Protein AF-A0A0G4GMT2-F1 (afdb_monomer_lite)

Radius of gyration: 14.91 Å; chains: 1; bounding box: 39×35×36 Å

Organism: Vitrella brassicaformis (strain CCMP3155) (NCBI:txid1169540)

Sequence (151 aa):
MPREVPKVAFGAAVGAEDRIGVLEALAGEREVYRVYVGDEEEPVSLTQGGAFDGWGSNNLPSIRTVHVHMSVPDEVEDTVAGELIRDGLTSLLDCSVQGLQQVLLWLPEGHDDLGDAIRQCLHSRVGDFDITFEPDGPWVTGIEMRAIRRS

Foldseek 3Di:
DDQEAAEDEDAQPQAPVNVLVVQLVVWQSHEYAEYEYHDPVGFHELVPRCLLPDLLDPSGHQYAEYEGEYEYDPPDDLLNSLQSCQVSVLSNVPRPRHNYFKYKYKYADDDPCNLVSNVVSDDLDRDQWGKDWDPADPPGHTTIIMTGGDD

Secondary structure (DSSP, 8-state):
--SEES-EEE-TTS-HHHHHHHHHHT-TT-EEEEEEES-SSSPEETTTS-TTSSTT-TTSPEEEEEEEEEE--TTS-HHHHHHHHHHHHHHHHHS--TT--EEEEEEES--TTHHHHHHHH--SEETTEEEEEE---TT--EEEEEEEE--

Structure (mmCIF, N/CA/C/O backbone):
data_AF-A0A0G4GMT2-F1
#
_entry.id   AF-A0A0G4GMT2-F1
#
loop_
_atom_site.group_PDB
_atom_site.id
_atom_site.type_symbol
_atom_site.label_atom_id
_atom_site.label_alt_id
_atom_site.label_comp_id
_atom_site.label_asym_id
_atom_site.label_entity_id
_atom_site.label_seq_id
_atom_site.pdbx_PDB_ins_code
_atom_site.Cartn_x
_atom_site.Cartn_y
_atom_site.Cartn_z
_atom_site.occupancy
_atom_site.B_iso_or_equiv
_atom_site.auth_seq_id
_atom_site.auth_comp_id
_atom_site.auth_asym_id
_atom_site.auth_atom_id
_atom_site.pdbx_PDB_model_num
ATOM 1 N N . MET A 1 1 ? -23.706 8.674 12.552 1.00 56.69 1 MET A N 1
ATOM 2 C CA . MET A 1 1 ? -22.826 8.110 11.506 1.00 56.69 1 MET A CA 1
ATOM 3 C C . MET A 1 1 ? -22.227 6.816 12.036 1.00 56.69 1 MET A C 1
ATOM 5 O O . MET A 1 1 ? -21.915 6.797 13.224 1.00 56.69 1 MET A O 1
ATOM 9 N N . PRO A 1 2 ? -22.136 5.746 11.229 1.00 62.00 2 PRO A N 1
ATOM 10 C CA . PRO A 1 2 ? -21.516 4.492 11.657 1.00 62.00 2 PRO A CA 1
ATOM 11 C C . PRO A 1 2 ? -20.048 4.725 12.037 1.00 62.00 2 PRO A C 1
ATOM 13 O O . PRO A 1 2 ? -19.369 5.547 11.425 1.00 62.00 2 PRO A O 1
ATOM 16 N N . ARG A 1 3 ? -19.592 4.045 13.093 1.00 83.75 3 ARG A N 1
ATOM 17 C CA . ARG A 1 3 ? -18.225 4.167 13.625 1.00 83.75 3 ARG A CA 1
ATOM 18 C C . ARG A 1 3 ? -17.193 3.474 12.729 1.00 83.75 3 ARG A C 1
ATOM 20 O O . ARG A 1 3 ? -16.047 3.908 12.679 1.00 83.75 3 ARG A O 1
ATOM 27 N N . GLU A 1 4 ? -17.640 2.456 12.006 1.00 88.06 4 GLU A N 1
ATOM 28 C CA . GLU A 1 4 ? -16.836 1.647 11.098 1.00 88.06 4 GLU A CA 1
ATOM 29 C C . GLU A 1 4 ? -17.209 1.959 9.647 1.00 88.06 4 GLU A C 1
ATOM 31 O O . GLU A 1 4 ? -18.387 1.968 9.275 1.00 88.06 4 GLU A O 1
ATOM 36 N N . VAL A 1 5 ? -16.194 2.208 8.829 1.00 92.19 5 VAL A N 1
ATOM 37 C CA . VAL A 1 5 ? -16.295 2.375 7.382 1.00 92.19 5 VAL A CA 1
ATOM 38 C C . VAL A 1 5 ? -15.692 1.124 6.740 1.00 92.19 5 VAL A C 1
ATOM 40 O O . VAL A 1 5 ? -14.482 0.909 6.838 1.00 92.19 5 VAL A O 1
ATOM 43 N N . PRO A 1 6 ? -16.496 0.272 6.079 1.00 92.50 6 PRO A N 1
ATOM 44 C CA . PRO A 1 6 ? -15.992 -0.994 5.545 1.00 92.50 6 PRO A CA 1
ATOM 45 C C . PRO A 1 6 ? -14.924 -0.823 4.460 1.00 92.50 6 PRO A C 1
ATOM 47 O O . PRO A 1 6 ? -14.005 -1.633 4.353 1.00 92.50 6 PRO A O 1
ATOM 50 N N . LYS A 1 7 ? -15.067 0.209 3.623 1.00 94.56 7 LYS A N 1
ATOM 51 C CA . LYS A 1 7 ? -14.207 0.439 2.465 1.00 94.56 7 LYS A CA 1
ATOM 52 C C . LYS A 1 7 ? -14.168 1.920 2.107 1.00 94.56 7 LYS A C 1
ATOM 54 O O . LYS A 1 7 ? -15.217 2.555 2.016 1.00 94.56 7 LYS A O 1
ATOM 59 N N . VAL A 1 8 ? -12.970 2.417 1.829 1.00 95.06 8 VAL A N 1
ATOM 60 C CA . VAL A 1 8 ? -12.714 3.655 1.083 1.00 95.06 8 VAL A CA 1
ATOM 61 C C . VAL A 1 8 ? -11.905 3.268 -0.151 1.00 95.06 8 VAL A C 1
ATOM 63 O O . VAL A 1 8 ? -11.025 2.416 -0.057 1.00 95.06 8 VAL A O 1
ATOM 66 N N . ALA A 1 9 ? -12.228 3.826 -1.312 1.00 96.00 9 ALA A N 1
ATOM 67 C CA . ALA A 1 9 ? -11.516 3.537 -2.551 1.00 96.00 9 ALA A CA 1
ATOM 68 C C . ALA A 1 9 ? -11.181 4.829 -3.282 1.00 96.00 9 ALA A C 1
ATOM 70 O O . ALA A 1 9 ? -12.027 5.717 -3.394 1.00 96.00 9 ALA A O 1
ATOM 71 N N . PHE A 1 10 ? -9.954 4.896 -3.776 1.00 95.56 10 PHE A N 1
ATOM 72 C CA . PHE A 1 10 ? -9.419 6.001 -4.546 1.00 95.56 10 PHE A CA 1
ATOM 73 C C . PHE A 1 10 ? -8.985 5.471 -5.906 1.00 95.56 10 PHE A C 1
ATOM 75 O O . PHE A 1 10 ? -8.158 4.566 -5.960 1.00 95.56 10 PHE A O 1
ATOM 82 N N . GLY A 1 11 ? -9.536 6.024 -6.986 1.00 92.56 11 GLY A N 1
ATOM 83 C CA . GLY A 1 11 ? -9.047 5.733 -8.336 1.00 92.56 11 GLY A CA 1
ATOM 84 C C . GLY A 1 11 ? -7.651 6.319 -8.563 1.00 92.56 11 GLY A C 1
ATOM 85 O O . GLY A 1 11 ? -7.209 7.189 -7.805 1.00 92.56 11 GLY A O 1
ATOM 86 N N . ALA A 1 12 ? -6.969 5.881 -9.623 1.00 90.94 12 ALA A N 1
ATOM 87 C CA . ALA A 1 12 ? -5.587 6.286 -9.897 1.00 90.94 12 ALA A CA 1
ATOM 88 C C . ALA A 1 12 ? -5.390 7.793 -10.113 1.00 90.94 12 ALA A C 1
ATOM 90 O O . ALA A 1 12 ? -4.315 8.316 -9.827 1.00 90.94 12 ALA A O 1
ATOM 91 N N . ALA A 1 13 ? -6.426 8.505 -10.563 1.00 91.00 13 ALA A N 1
ATOM 92 C CA . ALA A 1 13 ? -6.367 9.950 -10.772 1.00 91.00 13 ALA A CA 1
ATOM 93 C C . ALA A 1 13 ? -6.369 10.775 -9.469 1.00 91.00 13 ALA A C 1
ATOM 95 O O . ALA A 1 13 ? -6.095 11.974 -9.511 1.00 91.00 13 ALA A O 1
ATOM 96 N N . VAL A 1 14 ? -6.703 10.177 -8.318 1.00 91.44 14 VAL A N 1
ATOM 97 C CA . VAL A 1 14 ? -6.753 10.898 -7.037 1.00 91.44 14 VAL A CA 1
ATOM 98 C C . VAL A 1 14 ? -5.343 10.989 -6.462 1.00 91.44 14 VAL A C 1
ATOM 100 O O . VAL A 1 14 ? -4.774 9.964 -6.090 1.00 91.44 14 VAL A O 1
ATOM 103 N N . GLY A 1 15 ? -4.788 12.198 -6.357 1.00 91.38 15 GLY A N 1
ATOM 104 C CA . GLY A 1 15 ? -3.445 12.431 -5.816 1.00 91.38 15 GLY A CA 1
ATOM 105 C C . GLY A 1 15 ? -3.330 12.134 -4.317 1.00 91.38 15 GLY A C 1
ATOM 106 O O . GLY A 1 15 ? -4.329 12.072 -3.604 1.00 91.38 15 GLY A O 1
ATOM 107 N N . ALA A 1 16 ? -2.101 11.965 -3.817 1.00 91.50 16 ALA A N 1
ATOM 108 C CA . ALA A 1 16 ? -1.853 11.629 -2.411 1.00 91.50 16 ALA A CA 1
ATOM 109 C C . ALA A 1 16 ? -2.495 12.624 -1.432 1.00 91.50 16 ALA A C 1
ATOM 111 O O . ALA A 1 16 ? -3.200 12.203 -0.518 1.00 91.50 16 ALA A O 1
ATOM 112 N N . GLU A 1 17 ? -2.327 13.928 -1.662 1.00 92.31 17 GLU A N 1
ATOM 113 C CA . GLU A 1 17 ? -2.897 14.976 -0.804 1.00 92.31 17 GLU A CA 1
ATOM 114 C C . GLU A 1 17 ? -4.429 14.899 -0.728 1.00 92.31 17 GLU A C 1
ATOM 116 O O . GLU A 1 17 ? -4.996 14.965 0.364 1.00 92.31 17 GLU A O 1
ATOM 121 N N . ASP A 1 18 ? -5.101 14.668 -1.859 1.00 93.94 18 ASP A N 1
ATOM 122 C CA . ASP A 1 18 ? -6.560 14.530 -1.909 1.00 93.94 18 ASP A CA 1
ATOM 123 C C . ASP A 1 18 ? -7.037 13.277 -1.162 1.00 93.94 18 ASP A C 1
ATOM 125 O O . ASP A 1 18 ? -8.025 13.326 -0.424 1.00 93.94 18 ASP A O 1
ATOM 129 N N . ARG A 1 19 ? -6.319 12.150 -1.302 1.00 93.69 19 ARG A N 1
ATOM 130 C CA . ARG A 1 19 ? -6.624 10.913 -0.559 1.00 93.69 19 ARG A CA 1
ATOM 131 C C . ARG A 1 19 ? -6.544 11.148 0.946 1.00 93.69 19 ARG A C 1
ATOM 133 O O . ARG A 1 19 ? -7.454 10.753 1.677 1.00 93.69 19 ARG A O 1
ATOM 140 N N . ILE A 1 20 ? -5.486 11.822 1.400 1.00 92.12 20 ILE A N 1
ATOM 141 C CA . ILE A 1 20 ? -5.301 12.175 2.810 1.00 92.12 20 ILE A CA 1
ATOM 142 C C . ILE A 1 20 ? -6.411 13.115 3.280 1.00 92.12 20 ILE A C 1
ATOM 144 O O . ILE A 1 20 ? -7.050 12.816 4.285 1.00 92.12 20 ILE A O 1
ATOM 148 N N . GLY A 1 21 ? -6.731 14.171 2.527 1.00 92.69 21 GLY A N 1
ATOM 149 C CA . GLY A 1 21 ? -7.803 15.103 2.885 1.00 92.69 21 GLY A CA 1
ATOM 150 C C . GLY A 1 21 ? -9.170 14.426 3.041 1.00 92.69 21 GLY A C 1
ATOM 151 O O . GLY A 1 21 ? -9.912 14.723 3.980 1.00 92.69 21 GLY A O 1
ATOM 152 N N . VAL A 1 22 ? -9.497 13.459 2.175 1.00 92.88 22 VAL A N 1
ATOM 153 C CA . VAL A 1 22 ? -10.727 12.657 2.302 1.00 92.88 22 VAL A CA 1
ATOM 154 C C . VAL A 1 22 ? -10.711 11.800 3.567 1.00 92.88 22 VAL A C 1
ATOM 156 O O . VAL A 1 22 ? -11.720 11.735 4.271 1.00 92.88 22 VAL A O 1
ATOM 159 N N . LEU A 1 23 ? -9.591 11.141 3.873 1.00 92.69 23 LEU A N 1
ATOM 160 C CA . LEU A 1 23 ? -9.477 10.311 5.073 1.00 92.69 23 LEU A CA 1
ATOM 161 C C . LEU A 1 23 ? -9.551 11.155 6.351 1.00 92.69 23 LEU A C 1
ATOM 163 O O . LEU A 1 23 ? -10.277 10.788 7.271 1.00 92.69 23 LEU A O 1
ATOM 167 N N . GLU A 1 24 ? -8.891 12.311 6.395 1.00 91.69 24 GLU A N 1
ATOM 168 C CA . GLU A 1 24 ? -8.984 13.253 7.517 1.00 91.69 24 GLU A CA 1
ATOM 169 C C . GLU A 1 24 ? -10.423 13.755 7.719 1.00 91.69 24 GLU A C 1
ATOM 171 O O . GLU A 1 24 ? -10.897 13.860 8.853 1.00 91.69 24 GLU A O 1
ATOM 176 N N . ALA A 1 25 ? -11.170 13.983 6.632 1.00 90.75 25 ALA A N 1
ATOM 177 C CA . ALA A 1 25 ? -12.573 14.392 6.692 1.00 90.75 25 ALA A CA 1
ATOM 178 C C . ALA A 1 25 ? -13.512 13.313 7.270 1.00 90.75 25 ALA A C 1
ATOM 180 O O . ALA A 1 25 ? -14.588 13.647 7.774 1.00 90.75 25 ALA A O 1
ATOM 181 N N . LEU A 1 26 ? -13.119 12.031 7.257 1.00 86.69 26 LEU A N 1
ATOM 182 C CA . LEU A 1 26 ? -13.855 10.972 7.961 1.00 86.69 26 LEU A CA 1
ATOM 183 C C . LEU A 1 26 ? -13.738 11.095 9.493 1.00 86.69 26 LEU A C 1
ATOM 185 O O . LEU A 1 26 ? -14.556 10.500 10.197 1.00 86.69 26 LEU A O 1
ATOM 189 N N . ALA A 1 27 ? -12.812 11.928 9.983 1.00 73.12 27 ALA A N 1
ATOM 190 C CA . ALA A 1 27 ? -12.421 12.142 11.375 1.00 73.12 27 ALA A CA 1
ATOM 191 C C . ALA A 1 27 ? -11.721 10.934 12.028 1.00 73.12 27 ALA A C 1
ATOM 193 O O . ALA A 1 27 ? -12.160 9.790 11.904 1.00 73.12 27 ALA A O 1
ATOM 194 N N . GLY A 1 28 ? -10.668 11.209 12.809 1.00 67.81 28 GLY A N 1
ATOM 195 C CA . GLY A 1 28 ? -9.796 10.200 13.437 1.00 67.81 28 GLY A CA 1
ATOM 196 C C . GLY A 1 28 ? -10.482 9.202 14.385 1.00 67.81 28 GLY A C 1
ATOM 197 O O . GLY A 1 28 ? -9.928 8.153 14.697 1.00 67.81 28 GLY A O 1
ATOM 198 N N . GLU A 1 29 ? -11.714 9.475 14.826 1.00 71.00 29 GLU A N 1
ATOM 199 C CA . GLU A 1 29 ? -12.499 8.547 15.657 1.00 71.00 29 GLU A CA 1
ATOM 200 C C . GLU A 1 29 ? -13.142 7.395 14.865 1.00 71.00 29 GLU A C 1
ATOM 202 O O . GLU A 1 29 ? -13.758 6.498 15.458 1.00 71.00 29 GLU A O 1
ATOM 207 N N . ARG A 1 30 ? -13.076 7.437 13.530 1.00 83.12 30 ARG A N 1
ATOM 208 C CA . ARG A 1 30 ? -13.563 6.359 12.670 1.00 83.12 30 ARG A CA 1
ATOM 209 C C . ARG A 1 30 ? -12.521 5.268 12.514 1.00 83.12 30 ARG A C 1
ATOM 211 O O . ARG A 1 30 ? -11.317 5.489 12.597 1.00 83.12 30 ARG A O 1
ATOM 218 N N . GLU A 1 31 ? -13.031 4.081 12.235 1.00 90.62 31 GLU A N 1
ATOM 219 C CA . GLU A 1 31 ? -12.224 2.935 11.861 1.00 90.62 31 GLU A CA 1
ATOM 220 C C . GLU A 1 31 ? -12.543 2.551 10.419 1.00 90.62 31 GLU A C 1
ATOM 222 O O . GLU A 1 31 ? -13.691 2.253 10.086 1.00 90.62 31 GLU A O 1
ATOM 227 N N . VAL A 1 32 ? -11.537 2.588 9.554 1.00 94.38 32 VAL A N 1
ATOM 228 C CA . VAL A 1 32 ? -11.629 2.164 8.163 1.00 94.38 32 VAL A CA 1
ATOM 229 C C . VAL A 1 32 ? -11.056 0.760 8.054 1.00 94.38 32 VAL A C 1
ATOM 231 O O . VAL A 1 32 ? -9.883 0.514 8.335 1.00 94.38 32 VAL A O 1
ATOM 234 N N . TYR A 1 33 ? -11.888 -0.185 7.630 1.00 94.31 33 TYR A N 1
ATOM 235 C CA . TYR A 1 33 ? -11.446 -1.569 7.524 1.00 94.31 33 TYR A CA 1
ATOM 236 C C . TYR A 1 33 ? -10.492 -1.761 6.337 1.00 94.31 33 TYR A C 1
ATOM 238 O O . TYR A 1 33 ? -9.454 -2.402 6.481 1.00 94.31 33 TYR A O 1
ATOM 246 N N . ARG A 1 34 ? -10.810 -1.174 5.176 1.00 95.31 34 ARG A N 1
ATOM 247 C CA . ARG A 1 34 ? -9.975 -1.250 3.970 1.00 95.31 34 ARG A CA 1
ATOM 248 C C . ARG A 1 34 ? -9.897 0.085 3.248 1.00 95.31 34 ARG A C 1
ATOM 250 O O . ARG A 1 34 ? -10.930 0.701 2.980 1.00 95.31 34 ARG A O 1
ATOM 257 N N . VAL A 1 35 ? -8.690 0.469 2.859 1.00 96.12 35 VAL A N 1
ATOM 258 C CA . VAL A 1 35 ? -8.444 1.548 1.902 1.00 96.12 35 VAL A CA 1
ATOM 259 C C . VAL A 1 35 ? -7.874 0.941 0.627 1.00 96.12 35 VAL A C 1
ATOM 261 O O . VAL A 1 35 ? -6.912 0.187 0.698 1.00 96.12 35 VAL A O 1
ATOM 264 N N . TYR A 1 36 ? -8.480 1.250 -0.515 1.00 96.19 36 TYR A N 1
ATOM 265 C CA . TYR A 1 36 ? -8.003 0.854 -1.840 1.00 96.19 36 TYR A CA 1
ATOM 266 C C . TYR A 1 36 ? -7.434 2.074 -2.561 1.00 96.19 36 TYR A C 1
ATOM 268 O O . TYR A 1 36 ? -8.061 3.136 -2.550 1.00 96.19 36 TYR A O 1
ATOM 276 N N . VAL A 1 37 ? -6.272 1.910 -3.182 1.00 95.88 37 VAL A N 1
ATOM 277 C CA . VAL A 1 37 ? -5.598 2.919 -4.001 1.00 95.88 37 VAL A CA 1
ATOM 278 C C . VAL A 1 37 ? -5.322 2.308 -5.368 1.00 95.88 37 VAL A C 1
ATOM 280 O O . VAL A 1 37 ? -4.547 1.360 -5.472 1.00 95.88 37 VAL A O 1
ATOM 283 N N . GLY A 1 38 ? -5.987 2.841 -6.389 1.00 93.25 38 GLY A N 1
ATOM 284 C CA . GLY A 1 38 ? -6.097 2.215 -7.702 1.00 93.25 38 GLY A CA 1
ATOM 285 C C . GLY A 1 38 ? -6.992 0.976 -7.691 1.00 93.25 38 GLY A C 1
ATOM 286 O O . GLY A 1 38 ? -7.511 0.546 -6.651 1.00 93.25 38 GLY A O 1
ATOM 287 N N . ASP A 1 39 ? -7.142 0.396 -8.871 1.00 90.81 39 ASP A N 1
ATOM 288 C CA . ASP A 1 39 ? -7.727 -0.921 -9.090 1.00 90.81 39 ASP A CA 1
ATOM 289 C C . ASP A 1 39 ? -7.029 -1.628 -10.266 1.00 90.81 39 ASP A C 1
ATOM 291 O O . ASP A 1 39 ? -5.991 -1.176 -10.745 1.00 90.81 39 ASP A O 1
ATOM 295 N N . GLU A 1 40 ? -7.543 -2.788 -10.666 1.00 85.88 40 GLU A N 1
ATOM 296 C CA . GLU A 1 40 ? -6.972 -3.606 -11.739 1.00 85.88 40 GLU A CA 1
ATOM 297 C C . GLU A 1 40 ? -7.024 -2.918 -13.114 1.00 85.88 40 GLU A C 1
ATOM 299 O O . GLU A 1 40 ? -6.104 -3.092 -13.910 1.00 85.88 40 GLU A O 1
ATOM 304 N N . GLU A 1 41 ? -8.066 -2.125 -13.389 1.00 88.06 41 GLU A N 1
ATOM 305 C CA . GLU A 1 41 ? -8.244 -1.428 -14.670 1.00 88.06 41 GLU A CA 1
ATOM 306 C C . GLU A 1 41 ? -7.479 -0.097 -14.690 1.00 88.06 41 GLU A C 1
ATOM 308 O O . GLU A 1 41 ? -6.912 0.288 -15.714 1.00 88.06 41 GLU A O 1
ATOM 313 N N . GLU A 1 42 ? -7.426 0.589 -13.546 1.00 89.81 42 GLU A N 1
ATOM 314 C CA . GLU A 1 42 ? -6.725 1.857 -13.354 1.00 89.81 42 GLU A CA 1
ATOM 315 C C . GLU A 1 42 ? -5.738 1.756 -12.175 1.00 89.81 42 GLU A C 1
ATOM 317 O O . GLU A 1 42 ? -5.989 2.297 -11.086 1.00 89.81 42 GLU A O 1
ATOM 322 N N . PRO A 1 43 ? -4.595 1.064 -12.354 1.00 91.25 43 PRO A N 1
ATOM 323 C CA . PRO A 1 43 ? -3.563 0.990 -11.334 1.00 91.25 43 PRO A CA 1
ATOM 324 C C . PRO A 1 43 ? -2.832 2.326 -11.202 1.00 91.25 43 PRO A C 1
ATOM 326 O O . PRO A 1 43 ? -2.667 3.098 -12.150 1.00 91.25 43 PRO A O 1
ATOM 329 N N . VAL A 1 44 ? -2.345 2.596 -9.999 1.00 93.69 44 VAL A N 1
ATOM 330 C CA . VAL A 1 44 ? -1.585 3.807 -9.703 1.00 93.69 44 VAL A CA 1
ATOM 331 C C . VAL A 1 44 ? -0.156 3.659 -10.222 1.00 93.69 44 VAL A C 1
ATOM 333 O O . VAL A 1 44 ? 0.544 2.727 -9.846 1.00 93.69 44 VAL A O 1
ATOM 336 N N . SER A 1 45 ? 0.317 4.591 -11.048 1.00 92.31 45 SER A N 1
ATOM 337 C CA . SER A 1 45 ? 1.708 4.555 -11.524 1.00 92.31 45 SER A CA 1
ATOM 338 C C . SER A 1 45 ? 2.699 4.740 -10.368 1.00 92.31 45 SER A C 1
ATOM 340 O O . SER A 1 45 ? 2.581 5.698 -9.593 1.00 92.31 45 SER A O 1
ATOM 342 N N . LEU A 1 46 ? 3.701 3.857 -10.291 1.00 91.81 46 LEU A N 1
ATOM 343 C CA . LEU A 1 46 ? 4.770 3.864 -9.284 1.00 91.81 46 LEU A CA 1
ATOM 344 C C . LEU A 1 46 ? 5.466 5.230 -9.168 1.00 91.81 46 LEU A C 1
ATOM 346 O O . LEU A 1 46 ? 5.827 5.645 -8.070 1.00 91.81 46 LEU A O 1
ATOM 350 N N . THR A 1 47 ? 5.637 5.947 -10.281 1.00 89.81 47 THR A N 1
ATOM 351 C CA . THR A 1 47 ? 6.398 7.207 -10.322 1.00 89.81 47 THR A CA 1
ATOM 352 C C . THR A 1 47 ? 5.539 8.463 -10.201 1.00 89.81 47 THR A C 1
ATOM 354 O O . THR A 1 47 ? 6.070 9.535 -9.921 1.00 89.81 47 THR A O 1
ATOM 357 N N . GLN A 1 48 ? 4.224 8.366 -10.416 1.00 81.56 48 GLN A N 1
ATOM 358 C CA . GLN A 1 48 ? 3.341 9.539 -10.499 1.00 81.56 48 GLN A CA 1
ATOM 359 C C . GLN A 1 48 ? 2.292 9.595 -9.389 1.00 81.56 48 GLN A C 1
ATOM 361 O O . GLN A 1 48 ? 1.784 10.668 -9.074 1.00 81.56 48 GLN A O 1
ATOM 366 N N . GLY A 1 49 ? 1.933 8.453 -8.806 1.00 71.75 49 GLY A N 1
ATOM 367 C CA . GLY A 1 49 ? 0.709 8.353 -8.026 1.00 71.75 49 GLY A CA 1
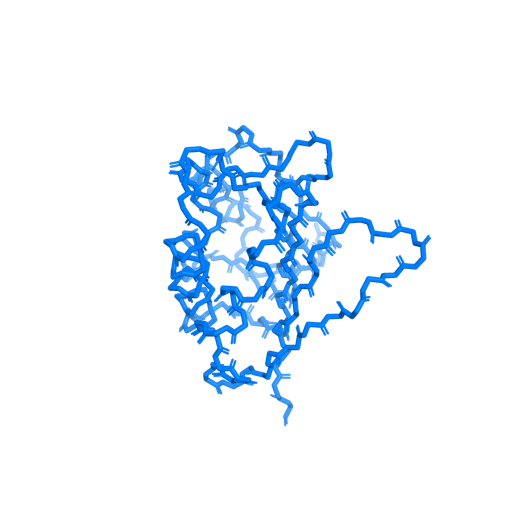ATOM 368 C C . GLY A 1 49 ? 0.859 8.439 -6.511 1.00 71.75 49 GLY A C 1
ATOM 369 O O . GLY A 1 49 ? -0.154 8.348 -5.811 1.00 71.75 49 GLY A O 1
ATOM 370 N N . GLY A 1 50 ? 2.084 8.608 -5.996 1.00 86.31 50 GLY A N 1
ATOM 371 C CA . GLY A 1 50 ? 2.369 8.826 -4.569 1.00 86.31 50 GLY A CA 1
ATOM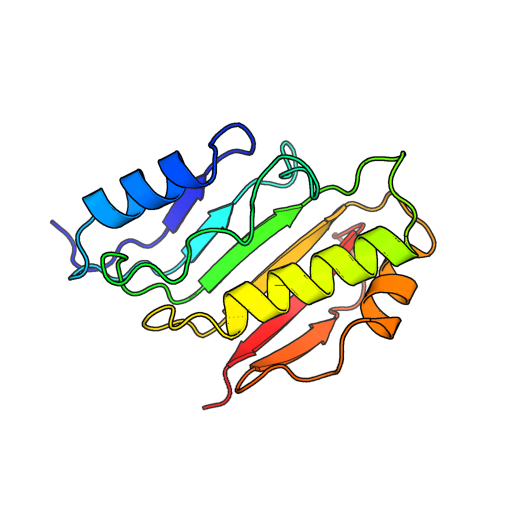 372 C C . GLY A 1 50 ? 1.704 7.803 -3.648 1.00 86.31 50 GLY A C 1
ATOM 373 O O . GLY A 1 50 ? 1.192 8.151 -2.585 1.00 86.31 50 GLY A O 1
ATOM 374 N N . ALA A 1 51 ? 1.569 6.551 -4.100 1.00 88.88 51 ALA A N 1
ATOM 375 C CA . ALA A 1 51 ? 0.727 5.543 -3.449 1.00 88.88 51 ALA A CA 1
ATOM 376 C C . ALA A 1 51 ? 1.135 5.268 -1.990 1.00 88.88 51 ALA A C 1
ATOM 378 O O . ALA A 1 51 ? 0.303 4.871 -1.173 1.00 88.88 51 ALA A O 1
ATOM 379 N N . PHE A 1 52 ? 2.399 5.524 -1.657 1.00 91.75 52 PHE A N 1
ATOM 380 C CA . PHE A 1 52 ? 2.982 5.332 -0.332 1.00 91.75 52 PHE A CA 1
ATOM 381 C C . PHE A 1 52 ? 3.033 6.612 0.520 1.00 91.75 52 PHE A C 1
ATOM 383 O O . PHE A 1 52 ? 3.468 6.560 1.668 1.00 91.75 52 PHE A O 1
ATOM 390 N N . ASP A 1 53 ? 2.559 7.748 0.007 1.00 90.69 53 ASP A N 1
ATOM 391 C CA . ASP A 1 53 ? 2.753 9.046 0.652 1.00 90.69 53 ASP A CA 1
ATOM 392 C C . ASP A 1 53 ? 1.622 9.399 1.630 1.00 90.69 53 ASP A C 1
ATOM 394 O O . ASP A 1 53 ? 0.442 9.140 1.389 1.00 90.69 53 ASP A O 1
ATOM 398 N N . GLY A 1 54 ? 1.983 10.061 2.733 1.00 87.62 54 GLY A N 1
ATOM 399 C CA . GLY A 1 54 ? 1.036 10.742 3.628 1.00 87.62 54 GLY A CA 1
ATOM 400 C C . GLY A 1 54 ? 0.327 9.871 4.673 1.00 87.62 54 GLY A C 1
ATOM 401 O O . GLY A 1 54 ? -0.343 10.412 5.554 1.00 87.62 54 GLY A O 1
ATOM 402 N N . TRP A 1 55 ? 0.508 8.546 4.652 1.00 91.19 55 TRP A N 1
ATOM 403 C CA . TRP A 1 55 ? -0.157 7.619 5.585 1.00 91.19 55 TRP A CA 1
ATOM 404 C C . TRP A 1 55 ? 0.192 7.839 7.064 1.00 91.19 55 TRP A C 1
ATOM 406 O O . TRP A 1 55 ? -0.569 7.449 7.942 1.00 91.19 55 TRP A O 1
ATOM 416 N N . GLY A 1 56 ? 1.321 8.481 7.365 1.00 83.75 56 GLY A N 1
ATOM 417 C CA . GLY A 1 56 ? 1.733 8.803 8.734 1.00 83.75 56 GLY A CA 1
ATOM 418 C C . GLY A 1 56 ? 1.019 10.000 9.379 1.00 83.75 56 GLY A C 1
ATOM 419 O O . GLY A 1 56 ? 1.437 10.415 10.458 1.00 83.75 56 GLY A O 1
ATOM 420 N N . SER A 1 57 ? -0.002 10.601 8.749 1.00 83.94 57 SER A N 1
ATOM 421 C CA . SER A 1 57 ? -0.731 11.728 9.357 1.00 83.94 57 SER A CA 1
ATOM 422 C C . SER A 1 57 ? -1.495 11.292 10.618 1.00 83.94 57 SER A C 1
ATOM 424 O O . SER A 1 57 ? -2.271 10.339 10.611 1.00 83.94 57 SER A O 1
ATOM 426 N N . ASN A 1 58 ? -1.320 12.046 11.709 1.00 81.50 58 ASN A N 1
ATOM 427 C CA . ASN A 1 58 ? -1.968 11.784 13.002 1.00 81.50 58 ASN A CA 1
ATOM 428 C C . ASN A 1 58 ? -3.488 12.027 12.995 1.00 81.50 58 ASN A C 1
ATOM 430 O O . ASN A 1 58 ? -4.164 11.686 13.962 1.00 81.50 58 ASN A O 1
ATOM 434 N N . ASN A 1 59 ? -4.021 12.659 11.946 1.00 87.06 59 ASN A N 1
ATOM 435 C CA . ASN A 1 59 ? -5.447 12.971 11.835 1.00 87.06 59 ASN A CA 1
ATOM 436 C C . ASN A 1 59 ? -6.230 11.897 11.075 1.00 87.06 59 ASN A C 1
ATOM 438 O O . ASN A 1 59 ? -7.452 12.010 10.937 1.00 87.06 59 ASN A O 1
ATOM 442 N N . LEU A 1 60 ? -5.541 10.875 10.562 1.00 90.19 60 LEU A N 1
ATOM 443 C CA . LEU A 1 60 ? -6.190 9.790 9.849 1.00 90.19 60 LEU A CA 1
ATOM 444 C C . LEU A 1 60 ? -7.035 8.936 10.802 1.00 90.19 60 LEU A C 1
ATOM 446 O O . LEU A 1 60 ? -6.697 8.777 11.978 1.00 90.19 60 LEU A O 1
ATOM 450 N N . PRO A 1 61 ? -8.136 8.352 10.304 1.00 91.44 61 PRO A N 1
ATOM 451 C CA . PRO A 1 61 ? -8.835 7.297 11.016 1.00 91.44 61 PRO A CA 1
ATOM 452 C C . PRO A 1 61 ? -7.908 6.099 11.235 1.00 91.44 61 PRO A C 1
ATOM 454 O O . PRO A 1 61 ? -6.913 5.914 10.534 1.00 91.44 61 PRO A O 1
ATOM 457 N N . SER A 1 62 ? -8.282 5.229 12.168 1.00 92.50 62 SER A N 1
ATOM 458 C CA . SER A 1 62 ? -7.622 3.931 12.286 1.00 92.50 62 SER A CA 1
ATOM 459 C C . SER A 1 62 ? -7.867 3.131 11.003 1.00 92.50 62 SER A C 1
ATOM 461 O O . SER A 1 62 ? -9.020 2.946 10.623 1.00 92.50 62 SER A O 1
ATOM 463 N N . ILE A 1 63 ? -6.821 2.631 10.350 1.00 94.31 63 ILE A N 1
ATOM 464 C CA . ILE A 1 63 ? -6.911 1.876 9.092 1.00 94.31 63 ILE A CA 1
ATOM 465 C C . ILE A 1 63 ? -6.377 0.472 9.334 1.00 94.31 63 ILE A C 1
ATOM 467 O O . ILE A 1 63 ? -5.221 0.329 9.707 1.00 94.31 63 ILE A O 1
ATOM 471 N N . ARG A 1 64 ? -7.183 -0.573 9.106 1.00 94.50 64 ARG A N 1
ATOM 472 C CA . ARG A 1 64 ? -6.707 -1.960 9.282 1.00 94.50 64 ARG A CA 1
ATOM 473 C C . ARG A 1 64 ? -5.896 -2.473 8.101 1.00 94.50 64 ARG A C 1
ATOM 475 O O . ARG A 1 64 ? -4.864 -3.116 8.305 1.00 94.50 64 ARG A O 1
ATOM 482 N N . THR A 1 65 ? -6.362 -2.201 6.886 1.00 95.69 65 THR A N 1
ATOM 483 C CA . THR A 1 65 ? -5.748 -2.714 5.661 1.00 95.69 65 THR A CA 1
ATOM 484 C C . THR A 1 65 ? -5.634 -1.629 4.602 1.00 95.69 65 THR A C 1
ATOM 486 O O . THR A 1 65 ? -6.618 -0.948 4.302 1.00 95.69 65 THR A O 1
ATOM 489 N N . VAL A 1 66 ? -4.457 -1.524 3.988 1.00 96.12 66 VAL A N 1
ATOM 490 C CA . VAL A 1 66 ? -4.232 -0.735 2.771 1.00 96.12 66 VAL A CA 1
ATOM 491 C C . VAL A 1 66 ? -3.992 -1.697 1.614 1.00 96.12 66 VAL A C 1
ATOM 493 O O . VAL A 1 66 ? -3.179 -2.609 1.728 1.00 96.12 66 VAL A O 1
ATOM 496 N N . HIS A 1 67 ? -4.715 -1.513 0.517 1.00 95.56 67 HIS A N 1
ATOM 497 C CA . HIS A 1 67 ? -4.538 -2.259 -0.719 1.00 95.56 67 HIS A CA 1
ATOM 498 C C . HIS A 1 67 ? -4.178 -1.292 -1.839 1.00 95.56 67 HIS A C 1
ATOM 500 O O . HIS A 1 67 ? -4.898 -0.322 -2.074 1.00 95.56 67 HIS A O 1
ATOM 506 N N . VAL A 1 68 ? -3.068 -1.556 -2.513 1.00 95.25 68 VAL A N 1
ATOM 507 C CA . VAL A 1 68 ? -2.557 -0.727 -3.598 1.00 95.25 68 VAL A CA 1
ATOM 508 C C . VAL A 1 68 ? -2.479 -1.574 -4.860 1.00 95.25 68 VAL A C 1
ATOM 510 O O . VAL A 1 68 ? -1.789 -2.590 -4.873 1.00 95.25 68 VAL A O 1
ATOM 513 N N . HIS A 1 69 ? -3.164 -1.138 -5.911 1.00 93.62 69 HIS A N 1
ATOM 514 C CA . HIS A 1 69 ? -2.922 -1.610 -7.269 1.00 93.62 69 HIS A CA 1
ATOM 515 C C . HIS A 1 69 ? -1.974 -0.629 -7.941 1.00 93.62 69 HIS A C 1
ATOM 517 O O . HIS A 1 69 ? -2.246 0.575 -7.981 1.00 93.62 69 HIS A O 1
ATOM 523 N N . MET A 1 70 ? -0.850 -1.132 -8.433 1.00 92.75 70 MET A N 1
ATOM 524 C CA . MET A 1 70 ? 0.244 -0.306 -8.919 1.00 92.75 70 MET A CA 1
ATOM 525 C C . MET A 1 70 ? 0.773 -0.807 -10.249 1.00 92.75 70 MET A C 1
ATOM 527 O O . MET A 1 70 ? 0.967 -2.001 -10.411 1.00 92.75 70 MET A O 1
ATOM 531 N N . SER A 1 71 ? 1.069 0.105 -11.171 1.00 92.69 71 SER A N 1
ATOM 532 C CA . SER A 1 71 ? 1.772 -0.201 -12.416 1.00 92.69 71 SER A CA 1
ATOM 533 C C . SER A 1 71 ? 3.187 0.368 -12.397 1.00 92.69 71 SER A C 1
ATOM 535 O O . SER A 1 71 ? 3.449 1.426 -11.815 1.00 92.69 71 SER A O 1
ATOM 537 N N . VAL A 1 72 ? 4.107 -0.339 -13.048 1.00 92.00 72 VAL A N 1
ATOM 538 C CA . VAL A 1 72 ? 5.475 0.125 -13.289 1.00 92.00 72 VAL A CA 1
ATOM 539 C C . VAL A 1 72 ? 5.549 0.603 -14.739 1.00 92.00 72 VAL A C 1
ATOM 541 O O . VAL A 1 72 ? 5.300 -0.208 -15.630 1.00 92.00 72 VAL A O 1
ATOM 544 N N . PRO A 1 73 ? 5.835 1.893 -14.997 1.00 91.25 73 PRO A N 1
ATOM 545 C CA . PRO A 1 73 ? 5.996 2.387 -16.363 1.00 91.25 73 PRO A CA 1
ATOM 546 C C . PRO A 1 73 ? 7.109 1.640 -17.105 1.00 91.25 73 PRO A C 1
ATOM 548 O O . PRO A 1 73 ? 8.141 1.347 -16.505 1.00 91.25 73 PRO A O 1
ATOM 551 N N . ASP A 1 74 ? 6.925 1.393 -18.403 1.00 89.31 74 ASP A N 1
ATOM 552 C CA . ASP A 1 74 ? 7.865 0.632 -19.245 1.00 89.31 74 ASP A CA 1
ATOM 553 C C . ASP A 1 74 ? 9.272 1.251 -19.292 1.00 89.31 74 ASP A C 1
ATOM 555 O O . ASP A 1 74 ? 10.256 0.574 -19.583 1.00 89.31 74 ASP A O 1
ATOM 559 N N . GLU A 1 75 ? 9.389 2.554 -19.024 1.00 90.44 75 GLU A N 1
ATOM 560 C CA . GLU A 1 75 ? 10.668 3.262 -19.026 1.00 90.44 75 GLU A CA 1
ATOM 561 C C . GLU A 1 75 ? 11.468 3.090 -17.725 1.00 90.44 75 GLU A C 1
ATOM 563 O O . GLU A 1 75 ? 12.608 3.556 -17.644 1.00 90.44 75 GLU A O 1
ATOM 568 N N . VAL A 1 76 ? 10.879 2.480 -16.693 1.00 91.88 76 VAL A N 1
ATOM 569 C CA . VAL A 1 76 ? 11.529 2.248 -15.401 1.00 91.88 76 VAL A CA 1
ATOM 570 C C . VAL A 1 76 ? 12.157 0.861 -15.402 1.00 91.88 76 VAL A C 1
ATOM 572 O O . VAL A 1 76 ? 11.469 -0.137 -15.559 1.00 91.88 76 VAL A O 1
ATOM 575 N N . GLU A 1 77 ? 13.469 0.802 -15.184 1.00 92.19 77 GLU A N 1
ATOM 576 C CA . GLU A 1 77 ? 14.185 -0.469 -15.047 1.00 92.19 77 GLU A CA 1
ATOM 577 C C . GLU A 1 77 ? 13.690 -1.260 -13.823 1.00 92.19 77 GLU A C 1
ATOM 579 O O . GLU A 1 77 ? 13.494 -0.689 -12.748 1.00 92.19 77 GLU A O 1
ATOM 584 N N . ASP A 1 78 ? 13.573 -2.584 -13.951 1.00 90.94 78 ASP A N 1
ATOM 585 C CA . ASP A 1 78 ? 13.059 -3.481 -12.903 1.00 90.94 78 ASP A CA 1
ATOM 586 C C . ASP A 1 78 ? 13.775 -3.349 -11.558 1.00 90.94 78 ASP A C 1
ATOM 588 O O . ASP A 1 78 ? 13.148 -3.379 -10.497 1.00 90.94 78 ASP A O 1
ATOM 592 N N . THR A 1 79 ? 15.094 -3.161 -11.581 1.00 91.75 79 THR A N 1
ATOM 593 C CA . THR A 1 79 ? 15.905 -2.948 -10.376 1.00 91.75 79 THR A CA 1
ATOM 594 C C . THR A 1 79 ? 15.535 -1.644 -9.676 1.00 91.75 79 THR A C 1
ATOM 596 O O . THR A 1 79 ? 15.349 -1.629 -8.460 1.00 91.75 79 THR A O 1
ATOM 599 N N . VAL A 1 80 ? 15.362 -0.564 -10.440 1.00 93.12 80 VAL A N 1
ATOM 600 C CA . VAL A 1 80 ? 14.933 0.743 -9.929 1.00 93.12 80 VAL A CA 1
ATOM 601 C C . VAL A 1 80 ? 13.503 0.656 -9.400 1.00 93.12 80 VAL A C 1
ATOM 603 O O . VAL A 1 80 ? 13.219 1.162 -8.315 1.00 93.12 80 VAL A O 1
ATOM 606 N N . ALA A 1 81 ? 12.607 -0.025 -10.115 1.00 92.88 81 ALA A N 1
ATOM 607 C CA . ALA A 1 81 ? 11.244 -0.260 -9.657 1.00 92.88 81 ALA A CA 1
ATOM 608 C C . ALA A 1 81 ? 11.218 -1.040 -8.332 1.00 92.88 81 ALA A C 1
ATOM 610 O O . ALA A 1 81 ? 10.520 -0.643 -7.397 1.00 92.88 81 ALA A O 1
ATOM 611 N N . GLY A 1 82 ? 12.028 -2.096 -8.215 1.00 92.38 82 GLY A N 1
ATOM 612 C CA . GLY A 1 82 ? 12.190 -2.876 -6.989 1.00 92.38 82 GLY A CA 1
ATOM 613 C C . GLY A 1 82 ? 12.670 -2.038 -5.801 1.00 92.38 82 GLY A C 1
ATOM 614 O O . GLY A 1 82 ? 12.124 -2.158 -4.701 1.00 92.38 82 GLY A O 1
ATOM 615 N N . GLU A 1 83 ? 13.640 -1.144 -6.013 1.00 93.44 83 GLU A N 1
ATOM 616 C CA . GLU A 1 83 ? 14.120 -0.216 -4.982 1.00 93.44 83 GLU A CA 1
ATOM 617 C C . GLU A 1 83 ? 13.050 0.798 -4.563 1.00 93.44 83 GLU A C 1
ATOM 619 O O . GLU A 1 83 ? 12.830 0.989 -3.367 1.00 93.44 83 GLU A O 1
ATOM 624 N N . LEU A 1 84 ? 12.335 1.394 -5.521 1.00 94.19 84 LEU A N 1
ATOM 625 C CA . LEU A 1 84 ? 11.253 2.344 -5.241 1.00 94.19 84 LEU A CA 1
ATOM 626 C C . LEU A 1 84 ? 10.105 1.690 -4.460 1.00 94.19 84 LEU A C 1
ATOM 628 O O . LEU A 1 84 ? 9.592 2.276 -3.506 1.00 94.19 84 LEU A O 1
ATOM 632 N N . ILE A 1 85 ? 9.722 0.463 -4.826 1.00 92.94 85 ILE A N 1
ATOM 633 C CA . ILE A 1 85 ? 8.700 -0.312 -4.111 1.00 92.94 85 ILE A CA 1
ATOM 634 C C . ILE A 1 85 ? 9.176 -0.643 -2.697 1.00 92.94 85 ILE A C 1
ATOM 636 O O . ILE A 1 85 ? 8.412 -0.482 -1.745 1.00 92.94 85 ILE A O 1
ATOM 640 N N . ARG A 1 86 ? 10.435 -1.072 -2.537 1.00 92.75 86 ARG A N 1
ATOM 641 C CA . ARG A 1 86 ? 11.025 -1.340 -1.220 1.00 92.75 86 ARG A CA 1
ATOM 642 C C . ARG A 1 86 ? 10.978 -0.099 -0.339 1.00 92.75 86 ARG A C 1
ATOM 644 O O . ARG A 1 86 ? 10.522 -0.190 0.801 1.00 92.75 86 ARG A O 1
ATOM 651 N N . ASP A 1 87 ? 11.453 1.033 -0.843 1.00 92.81 87 ASP A N 1
ATOM 652 C CA . ASP A 1 87 ? 11.576 2.267 -0.070 1.00 92.81 87 ASP A CA 1
ATOM 653 C C . ASP A 1 87 ? 10.192 2.828 0.288 1.00 92.81 87 ASP A C 1
ATOM 655 O O . ASP A 1 87 ? 9.946 3.180 1.444 1.00 92.81 87 ASP A O 1
ATOM 659 N N . GLY A 1 88 ? 9.256 2.818 -0.666 1.00 92.69 88 GLY A N 1
ATOM 660 C CA . GLY A 1 88 ? 7.872 3.238 -0.452 1.00 92.69 88 GLY A CA 1
ATOM 661 C C . GLY A 1 88 ? 7.120 2.346 0.537 1.00 92.69 88 GLY A C 1
ATOM 662 O O . GLY A 1 88 ? 6.510 2.845 1.485 1.00 92.69 88 GLY A O 1
ATOM 663 N N . LEU A 1 89 ? 7.211 1.021 0.384 1.00 92.31 89 LEU A N 1
ATOM 664 C CA . LEU A 1 89 ? 6.604 0.081 1.326 1.00 92.31 89 LEU A CA 1
ATOM 665 C C . LEU A 1 89 ? 7.209 0.236 2.723 1.00 92.31 89 LEU A C 1
ATOM 667 O O . LEU A 1 89 ? 6.470 0.279 3.702 1.00 92.31 89 LEU A O 1
ATOM 671 N N . THR A 1 90 ? 8.536 0.344 2.818 1.00 91.69 90 THR A N 1
ATOM 672 C CA . THR A 1 90 ? 9.221 0.532 4.102 1.00 91.69 90 THR A CA 1
ATOM 673 C C . THR A 1 90 ? 8.744 1.810 4.777 1.00 91.69 90 THR A C 1
ATOM 675 O O . THR A 1 90 ? 8.371 1.775 5.944 1.00 91.69 90 THR A O 1
ATOM 678 N N . SER A 1 91 ? 8.649 2.911 4.026 1.00 91.56 91 SER A N 1
ATOM 679 C CA . SER A 1 91 ? 8.117 4.173 4.535 1.00 91.56 91 SER A CA 1
ATOM 680 C C . SER A 1 91 ? 6.689 4.028 5.064 1.00 91.56 91 SER A C 1
ATOM 682 O O . SER A 1 91 ? 6.410 4.476 6.175 1.00 91.56 91 SER A O 1
ATOM 684 N N . LEU A 1 92 ? 5.797 3.362 4.326 1.00 92.38 92 LEU A N 1
ATOM 685 C CA . LEU A 1 92 ? 4.414 3.144 4.755 1.00 92.38 92 LEU A CA 1
ATOM 686 C C . LEU A 1 92 ? 4.336 2.274 6.021 1.00 92.38 92 LEU A C 1
ATOM 688 O O . LEU A 1 92 ? 3.572 2.593 6.930 1.00 92.38 92 LEU A O 1
ATOM 692 N N . LEU A 1 93 ? 5.119 1.197 6.097 1.00 92.00 93 LEU A N 1
ATOM 693 C CA . LEU A 1 93 ? 5.114 0.272 7.236 1.00 92.00 93 LEU A CA 1
ATOM 694 C C . LEU A 1 93 ? 5.758 0.864 8.496 1.00 92.00 93 LEU A C 1
ATOM 696 O O . LEU A 1 93 ? 5.309 0.562 9.602 1.00 92.00 93 LEU A O 1
ATOM 700 N N . ASP A 1 94 ? 6.775 1.712 8.333 1.00 89.38 94 ASP A N 1
ATOM 701 C CA . ASP A 1 94 ? 7.410 2.446 9.431 1.00 89.38 94 ASP A CA 1
ATOM 702 C C . ASP A 1 94 ? 6.576 3.660 9.876 1.00 89.38 94 ASP A C 1
ATOM 704 O O . ASP A 1 94 ? 6.735 4.163 10.995 1.00 89.38 94 ASP A O 1
ATOM 708 N N . CYS A 1 95 ? 5.650 4.135 9.036 1.00 83.94 95 CYS A N 1
ATOM 709 C CA . CYS A 1 95 ? 4.685 5.142 9.450 1.00 83.94 95 CYS A CA 1
ATOM 710 C C . CYS A 1 95 ? 3.782 4.585 10.555 1.00 83.94 95 CYS A C 1
ATOM 712 O O . CYS A 1 95 ? 3.310 3.450 10.521 1.00 83.94 95 CYS A O 1
ATOM 714 N N . SER A 1 96 ? 3.469 5.428 11.538 1.00 81.31 96 SER A N 1
ATOM 715 C CA . SER A 1 96 ? 2.588 5.075 12.656 1.00 81.31 96 SER A CA 1
ATOM 716 C C . SER A 1 96 ? 1.109 5.090 12.250 1.00 81.31 96 SER A C 1
ATOM 718 O O . SER A 1 96 ? 0.293 5.751 12.890 1.00 81.31 96 SER A O 1
ATOM 720 N N . VAL A 1 97 ? 0.750 4.364 11.185 1.00 89.44 97 VAL A N 1
ATOM 721 C CA . VAL A 1 97 ? -0.638 4.216 10.738 1.00 89.44 97 VAL A CA 1
ATOM 722 C C . VAL A 1 97 ? -1.420 3.493 11.831 1.00 89.44 97 VAL A C 1
ATOM 724 O O . VAL A 1 97 ? -1.198 2.313 12.128 1.00 89.44 97 VAL A O 1
ATOM 727 N N . GLN A 1 98 ? -2.335 4.215 12.470 1.00 89.75 98 GLN A N 1
ATOM 728 C CA . GLN A 1 98 ? -3.077 3.686 13.602 1.00 89.75 98 GLN A CA 1
ATOM 729 C C . GLN A 1 98 ? -3.924 2.479 13.175 1.00 89.75 98 GLN A C 1
ATOM 731 O O . GLN A 1 98 ? -4.715 2.552 12.240 1.00 89.75 98 GLN A O 1
ATOM 736 N N . GLY A 1 99 ? -3.763 1.359 13.883 1.00 91.38 99 GLY A N 1
ATOM 737 C CA . GLY A 1 99 ? -4.529 0.133 13.645 1.00 91.38 99 GLY A CA 1
ATOM 738 C C . GLY A 1 99 ? -4.113 -0.683 12.420 1.00 91.38 99 GLY A C 1
ATOM 739 O O . GLY A 1 99 ? -4.760 -1.698 12.165 1.00 91.38 99 GLY A O 1
ATOM 740 N N . LEU A 1 100 ? -3.041 -0.300 11.712 1.00 94.62 100 LEU A N 1
ATOM 741 C CA . LEU A 1 100 ? -2.569 -1.036 10.540 1.00 94.62 100 LEU A CA 1
ATOM 742 C C . LEU A 1 100 ? -2.153 -2.453 10.924 1.00 94.62 100 LEU A C 1
ATOM 744 O O . LEU A 1 100 ? -1.337 -2.663 11.827 1.00 94.62 100 LEU A O 1
ATOM 748 N N . GLN A 1 101 ? -2.748 -3.415 10.227 1.00 95.19 101 GLN A N 1
ATOM 749 C CA . GLN A 1 101 ? -2.498 -4.846 10.368 1.00 95.19 101 GLN A CA 1
ATOM 750 C C . GLN A 1 101 ? -1.964 -5.454 9.077 1.00 95.19 101 GLN A C 1
ATOM 752 O O . GLN A 1 101 ? -1.261 -6.459 9.133 1.00 95.19 101 GLN A O 1
ATOM 757 N N . GLN A 1 102 ? -2.299 -4.876 7.922 1.00 95.19 102 GLN A N 1
ATOM 758 C CA . GLN A 1 102 ? -1.961 -5.473 6.640 1.00 95.19 102 GLN A CA 1
ATOM 759 C C . GLN A 1 102 ? -1.774 -4.431 5.538 1.00 95.19 102 GLN A C 1
ATOM 761 O O . GLN A 1 102 ? -2.560 -3.490 5.421 1.00 95.19 102 GLN A O 1
ATOM 766 N N . VAL A 1 103 ? -0.784 -4.661 4.681 1.00 95.56 103 VAL A N 1
ATOM 767 C CA . VAL A 1 103 ? -0.630 -3.976 3.396 1.00 95.56 103 VAL A CA 1
ATOM 768 C C . VAL A 1 103 ? -0.608 -5.020 2.295 1.00 95.56 103 VAL A C 1
ATOM 770 O O . VAL A 1 103 ? 0.095 -6.024 2.401 1.00 95.56 103 VAL A O 1
ATOM 773 N N . LEU A 1 104 ? -1.406 -4.785 1.265 1.00 94.12 104 LEU A N 1
ATOM 774 C CA . LEU A 1 104 ? -1.467 -5.580 0.050 1.00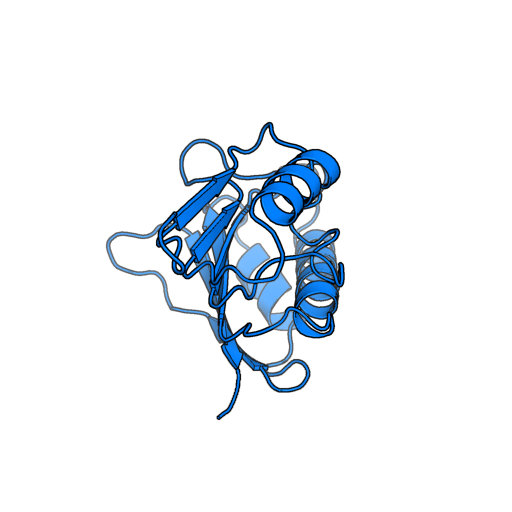 94.12 104 LEU A CA 1
ATOM 775 C C . LEU A 1 104 ? -0.986 -4.703 -1.102 1.00 94.12 104 LEU A C 1
ATOM 777 O O . LEU A 1 104 ? -1.481 -3.587 -1.268 1.00 94.12 104 LEU A O 1
ATOM 781 N N . LEU A 1 105 ? -0.036 -5.202 -1.881 1.00 93.62 105 LEU A N 1
ATOM 782 C CA . LEU A 1 105 ? 0.410 -4.577 -3.117 1.00 93.62 105 LEU A CA 1
ATOM 783 C C . LEU A 1 105 ? 0.204 -5.572 -4.249 1.00 93.62 105 LEU A C 1
ATOM 785 O O . LEU A 1 105 ? 0.659 -6.712 -4.163 1.00 93.62 105 LEU A O 1
ATOM 789 N N . TRP A 1 106 ? -0.457 -5.113 -5.299 1.00 91.69 106 TRP A N 1
ATOM 790 C CA . TRP A 1 106 ? -0.650 -5.867 -6.519 1.00 91.69 106 TRP A CA 1
ATOM 791 C C . TRP A 1 106 ? -0.026 -5.117 -7.690 1.00 91.69 106 TRP A C 1
ATOM 793 O O . TRP A 1 106 ? -0.279 -3.920 -7.859 1.00 91.69 106 TRP A O 1
ATOM 803 N N . LEU A 1 107 ? 0.773 -5.828 -8.485 1.00 89.06 107 LEU A N 1
ATOM 804 C CA . LEU A 1 107 ? 1.350 -5.322 -9.724 1.00 89.06 107 LEU A CA 1
ATOM 805 C C . LEU A 1 107 ? 0.910 -6.205 -10.897 1.00 89.06 107 LEU A C 1
ATOM 807 O O . LEU A 1 107 ? 1.098 -7.422 -10.811 1.00 89.06 107 LEU A O 1
ATOM 811 N N . PRO A 1 108 ? 0.355 -5.631 -11.981 1.00 82.94 108 PRO A N 1
ATOM 812 C CA . PRO A 1 108 ? 0.027 -6.388 -13.176 1.00 82.94 108 PRO A CA 1
ATOM 813 C C . PRO A 1 108 ? 1.296 -6.958 -13.811 1.00 82.94 108 PRO A C 1
ATOM 815 O O . PRO A 1 108 ? 2.388 -6.398 -13.690 1.00 82.94 108 PRO A O 1
ATOM 818 N N . GLU A 1 109 ? 1.129 -8.074 -14.510 1.00 73.88 109 GLU A N 1
ATOM 819 C CA . GLU A 1 109 ? 2.172 -8.655 -15.350 1.00 73.88 109 GLU A CA 1
ATOM 820 C C . GLU A 1 109 ? 2.574 -7.668 -16.464 1.00 73.88 109 GLU A C 1
ATOM 822 O O . GLU A 1 109 ? 1.730 -6.971 -17.031 1.00 73.88 109 GLU A O 1
ATOM 827 N N . GLY A 1 110 ? 3.869 -7.582 -16.760 1.00 67.56 110 GLY A N 1
ATOM 828 C CA . GLY A 1 110 ? 4.396 -6.614 -17.731 1.00 67.56 110 GLY A CA 1
ATOM 829 C C . GLY A 1 110 ? 5.918 -6.510 -17.747 1.00 67.56 110 GLY A C 1
ATOM 830 O O . GLY A 1 110 ? 6.485 -6.078 -18.743 1.00 67.56 110 GLY A O 1
ATOM 831 N N . HIS A 1 111 ? 6.568 -6.973 -16.679 1.00 67.69 111 HIS A N 1
ATOM 832 C CA . HIS A 1 111 ? 8.018 -6.983 -16.536 1.00 67.69 111 HIS A CA 1
ATOM 833 C C . HIS A 1 111 ? 8.484 -8.363 -16.074 1.00 67.69 111 HIS A C 1
ATOM 835 O O . HIS A 1 111 ? 8.138 -8.797 -14.971 1.00 67.69 111 HIS A O 1
ATOM 841 N N . ASP A 1 112 ? 9.236 -9.052 -16.933 1.00 70.56 112 ASP A N 1
ATOM 842 C CA . ASP A 1 112 ? 9.613 -10.458 -16.742 1.00 70.56 112 ASP A CA 1
ATOM 843 C C . ASP A 1 112 ? 10.482 -10.668 -15.484 1.00 70.56 112 ASP A C 1
ATOM 845 O O . ASP A 1 112 ? 10.334 -11.682 -14.799 1.00 70.56 112 ASP A O 1
ATOM 849 N N . ASP A 1 113 ? 11.331 -9.692 -15.130 1.00 84.94 113 ASP A N 1
ATOM 850 C CA . ASP A 1 113 ? 12.284 -9.796 -14.016 1.00 84.94 113 ASP A CA 1
ATOM 851 C C . ASP A 1 113 ? 11.889 -8.949 -12.785 1.00 84.94 113 ASP A C 1
ATOM 853 O O . ASP A 1 113 ? 12.521 -9.049 -11.727 1.00 84.94 113 ASP A O 1
ATOM 857 N N . LEU A 1 114 ? 10.812 -8.157 -12.856 1.00 85.44 114 LEU A N 1
ATOM 858 C CA . LEU A 1 114 ? 10.374 -7.267 -11.770 1.00 85.44 114 LEU A CA 1
ATOM 859 C C . LEU A 1 114 ? 10.083 -8.017 -10.468 1.00 85.44 114 LEU A C 1
ATOM 861 O O . LEU A 1 114 ? 10.444 -7.555 -9.385 1.00 85.44 114 LEU A O 1
ATOM 865 N N . GLY A 1 115 ? 9.455 -9.191 -10.552 1.00 83.69 115 GLY A N 1
ATOM 866 C CA . GLY A 1 115 ? 9.175 -10.011 -9.372 1.00 83.69 115 GLY A CA 1
ATOM 867 C C . GLY A 1 115 ? 10.452 -10.424 -8.647 1.00 83.69 115 GLY A C 1
ATOM 868 O O . GLY A 1 115 ? 10.511 -10.393 -7.415 1.00 83.69 115 GLY A O 1
ATOM 869 N N . ASP A 1 116 ? 11.497 -10.754 -9.401 1.00 86.12 116 ASP A N 1
ATOM 870 C CA . ASP A 1 116 ? 12.792 -11.127 -8.847 1.00 86.12 116 ASP A CA 1
ATOM 871 C C . ASP A 1 116 ? 13.568 -9.910 -8.346 1.00 86.12 116 ASP A C 1
ATOM 873 O O . ASP A 1 116 ? 14.176 -9.990 -7.277 1.00 86.12 116 ASP A O 1
ATOM 877 N N . ALA A 1 117 ? 13.483 -8.768 -9.029 1.00 88.94 117 ALA A N 1
ATOM 878 C CA . ALA A 1 117 ? 14.048 -7.509 -8.554 1.00 88.94 117 ALA A CA 1
ATOM 879 C C . ALA A 1 117 ? 13.432 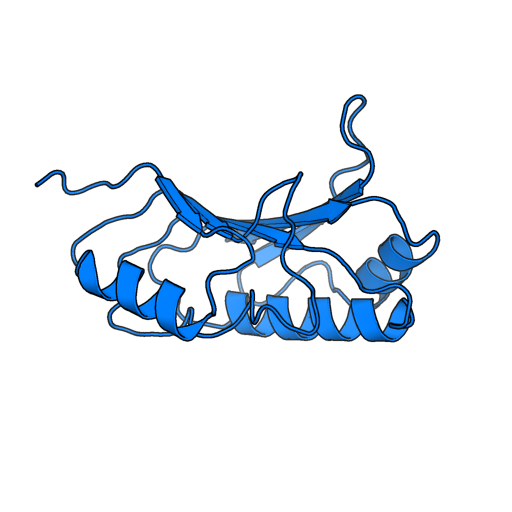-7.081 -7.210 1.00 88.94 117 ALA A C 1
ATOM 881 O O . ALA A 1 117 ? 14.158 -6.822 -6.248 1.00 88.94 117 ALA A O 1
ATOM 882 N N . ILE A 1 118 ? 12.100 -7.107 -7.085 1.00 87.56 118 ILE A N 1
ATOM 883 C CA . ILE A 1 118 ? 11.402 -6.797 -5.828 1.00 87.56 118 ILE A CA 1
ATOM 884 C C . ILE A 1 118 ? 11.837 -7.766 -4.718 1.00 87.56 118 ILE A C 1
ATOM 886 O O . ILE A 1 118 ? 12.140 -7.325 -3.609 1.00 87.56 118 ILE A O 1
ATOM 890 N N . ARG A 1 119 ? 11.919 -9.076 -4.998 1.00 86.62 119 ARG A N 1
ATOM 891 C CA . ARG A 1 119 ? 12.377 -10.086 -4.021 1.00 86.62 119 ARG A CA 1
ATOM 892 C C . ARG A 1 119 ? 13.834 -9.901 -3.600 1.00 86.62 119 ARG A C 1
ATOM 894 O O . ARG A 1 119 ? 14.171 -10.217 -2.463 1.00 86.62 119 ARG A O 1
ATOM 901 N N . GLN A 1 120 ? 14.697 -9.419 -4.492 1.00 88.88 120 GLN A N 1
ATOM 902 C CA . GLN A 1 120 ? 16.091 -9.102 -4.168 1.00 88.88 120 GLN A CA 1
ATOM 903 C C . GLN A 1 120 ? 16.198 -7.852 -3.288 1.00 88.88 120 GLN A C 1
ATOM 905 O O . GLN A 1 120 ? 17.057 -7.796 -2.407 1.00 88.88 120 GLN A O 1
ATOM 910 N N . CYS A 1 121 ? 15.326 -6.863 -3.499 1.00 88.56 121 CYS A N 1
ATOM 911 C CA . CYS A 1 121 ? 15.317 -5.617 -2.737 1.00 88.56 121 CYS A CA 1
ATOM 912 C C . CYS A 1 121 ? 14.637 -5.758 -1.367 1.00 88.56 121 CYS A C 1
ATOM 914 O O . CYS A 1 121 ? 15.079 -5.132 -0.401 1.00 88.56 121 CYS A O 1
ATOM 916 N N . LEU A 1 122 ? 13.566 -6.545 -1.261 1.00 84.19 122 LEU A N 1
ATOM 917 C CA . LEU A 1 122 ? 12.788 -6.681 -0.034 1.00 84.19 122 LEU A CA 1
ATOM 918 C C . LEU A 1 122 ? 13.252 -7.852 0.824 1.00 84.19 122 LEU A C 1
ATOM 920 O O . LEU A 1 122 ? 13.239 -9.015 0.428 1.00 84.19 122 LEU A O 1
ATOM 924 N N . HIS A 1 123 ? 13.578 -7.540 2.073 1.00 82.25 123 HIS A N 1
ATOM 925 C CA . HIS A 1 123 ? 13.746 -8.561 3.093 1.00 82.25 123 HIS A CA 1
ATOM 926 C C . HIS A 1 123 ? 12.390 -9.165 3.474 1.00 82.25 123 HIS A C 1
ATOM 928 O O . HIS A 1 123 ? 11.341 -8.541 3.332 1.00 82.25 123 HIS A O 1
ATOM 934 N N . SER A 1 124 ? 12.407 -10.352 4.077 1.00 86.81 124 SER A N 1
ATOM 935 C CA . SER A 1 124 ? 11.199 -11.013 4.593 1.00 86.81 124 SER A CA 1
ATOM 936 C C . SER A 1 124 ? 10.533 -10.286 5.772 1.00 86.81 124 SER A C 1
ATOM 938 O O . SER A 1 124 ? 9.543 -10.778 6.313 1.00 86.81 124 SER A O 1
ATOM 940 N N . ARG A 1 125 ? 11.072 -9.136 6.204 1.00 88.88 125 ARG A N 1
ATOM 941 C CA . ARG A 1 125 ? 10.572 -8.351 7.332 1.00 88.88 125 ARG A CA 1
ATOM 942 C C . ARG A 1 125 ? 10.903 -6.870 7.203 1.00 88.88 125 ARG A C 1
ATOM 944 O O . ARG A 1 125 ? 12.037 -6.519 6.878 1.00 88.88 125 ARG A O 1
ATOM 951 N N . VAL A 1 126 ? 9.947 -6.038 7.607 1.00 88.56 126 VAL A N 1
ATOM 952 C CA . VAL A 1 126 ? 10.120 -4.605 7.880 1.00 88.56 126 VAL A CA 1
ATOM 953 C C . VAL A 1 126 ? 9.417 -4.286 9.198 1.00 88.56 126 VAL A C 1
ATOM 955 O O . VAL A 1 126 ? 8.219 -4.524 9.333 1.00 88.56 126 VAL A O 1
ATOM 958 N N . GLY A 1 127 ? 10.161 -3.798 10.195 1.00 88.00 127 GLY A N 1
ATOM 959 C CA . GLY A 1 127 ? 9.620 -3.535 11.533 1.00 88.00 127 GLY A CA 1
ATOM 960 C C . GLY A 1 127 ? 8.892 -4.750 12.128 1.00 88.00 127 GLY A C 1
ATOM 961 O O . GLY A 1 127 ? 9.449 -5.850 12.205 1.00 88.00 127 GLY A O 1
ATOM 962 N N . ASP A 1 128 ? 7.630 -4.546 12.510 1.00 92.12 128 ASP A N 1
ATOM 963 C CA . ASP A 1 128 ? 6.734 -5.581 13.048 1.00 92.12 128 ASP A CA 1
ATOM 964 C C . ASP A 1 128 ? 5.991 -6.380 11.962 1.00 92.12 128 ASP A C 1
ATOM 966 O O . ASP A 1 128 ? 5.117 -7.184 12.288 1.00 92.12 128 ASP A O 1
ATOM 970 N N . PHE A 1 129 ? 6.290 -6.166 10.680 1.00 94.00 129 PHE A N 1
ATOM 971 C CA . PHE A 1 129 ? 5.587 -6.797 9.567 1.00 94.00 129 PHE A CA 1
ATOM 972 C C . PHE A 1 129 ? 6.433 -7.888 8.920 1.00 94.00 129 PHE A C 1
ATOM 974 O O . PHE A 1 129 ? 7.571 -7.648 8.515 1.00 94.00 129 PHE A O 1
ATOM 981 N N . ASP A 1 130 ? 5.862 -9.081 8.777 1.00 94.19 130 ASP A N 1
ATOM 982 C CA . ASP A 1 130 ? 6.438 -10.125 7.934 1.00 94.19 130 ASP A CA 1
ATOM 983 C C . ASP A 1 130 ? 5.940 -9.929 6.488 1.00 94.19 130 ASP A C 1
ATOM 985 O O . ASP A 1 130 ? 4.755 -9.668 6.255 1.00 94.19 130 ASP A O 1
ATOM 989 N N . ILE A 1 131 ? 6.859 -10.026 5.523 1.00 91.94 131 ILE A N 1
ATOM 990 C CA . ILE A 1 131 ? 6.599 -9.808 4.094 1.00 91.94 131 ILE A CA 1
ATOM 991 C C . ILE A 1 131 ? 6.565 -11.154 3.380 1.00 91.94 131 ILE A C 1
ATOM 993 O O . ILE A 1 131 ? 7.465 -11.982 3.526 1.00 91.94 131 ILE A O 1
ATOM 997 N N . THR A 1 132 ? 5.516 -11.363 2.594 1.00 90.88 1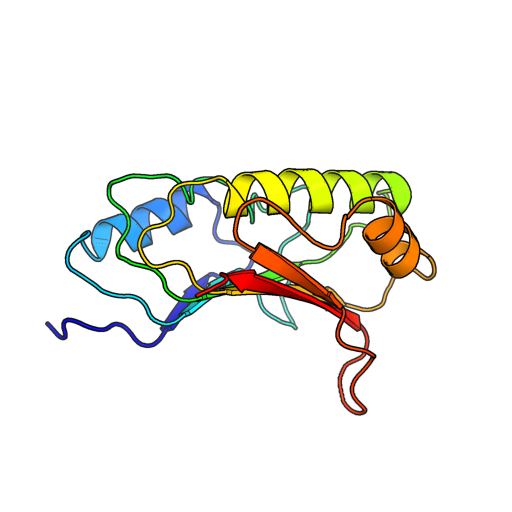32 THR A N 1
ATOM 998 C CA . THR A 1 132 ? 5.293 -12.577 1.811 1.00 90.88 132 THR A CA 1
ATOM 999 C C . THR A 1 132 ? 4.885 -12.222 0.391 1.00 90.88 132 THR A C 1
ATOM 1001 O O . THR A 1 132 ? 4.239 -11.203 0.157 1.00 90.88 132 THR A O 1
ATOM 1004 N N . PHE A 1 133 ? 5.263 -13.082 -0.545 1.00 86.06 133 PHE A N 1
ATOM 1005 C CA . PHE A 1 133 ? 4.834 -13.023 -1.935 1.00 86.06 133 PHE A CA 1
ATOM 1006 C C . PHE A 1 133 ? 3.891 -14.199 -2.146 1.00 86.06 133 PHE A C 1
ATOM 1008 O O . PHE A 1 133 ? 4.284 -15.339 -1.874 1.00 86.06 133 PHE A O 1
ATOM 1015 N N . GLU A 1 134 ? 2.652 -13.938 -2.553 1.00 76.94 134 GLU A N 1
ATOM 1016 C CA . GLU A 1 134 ? 1.762 -15.035 -2.921 1.00 76.94 134 GLU A CA 1
ATOM 1017 C C . GLU A 1 134 ? 2.141 -15.512 -4.328 1.00 76.94 134 GLU A C 1
ATOM 1019 O O . GLU A 1 134 ? 2.393 -14.686 -5.206 1.00 76.94 134 GLU A O 1
ATOM 1024 N N . PRO A 1 135 ? 2.278 -16.833 -4.542 1.00 59.94 135 PRO A N 1
ATOM 1025 C CA . PRO A 1 135 ? 2.505 -17.362 -5.877 1.00 59.94 135 PRO A CA 1
ATOM 1026 C C . PRO A 1 135 ? 1.283 -17.079 -6.752 1.00 59.94 135 PRO A C 1
ATOM 1028 O O . PRO A 1 135 ? 0.160 -17.078 -6.242 1.00 59.94 135 PRO A O 1
ATOM 1031 N N . ASP A 1 136 ? 1.520 -16.904 -8.054 1.00 57.06 136 ASP A N 1
ATOM 1032 C CA . ASP A 1 136 ? 0.491 -16.653 -9.063 1.00 57.06 136 ASP A CA 1
ATOM 1033 C C . ASP A 1 136 ? -0.721 -17.569 -8.841 1.00 57.06 136 ASP A C 1
ATOM 1035 O O . ASP A 1 136 ? -0.646 -18.803 -8.919 1.00 57.06 136 ASP A O 1
ATOM 1039 N N . GLY A 1 137 ? -1.854 -16.965 -8.488 1.00 52.16 137 GLY A N 1
ATOM 1040 C CA . GLY A 1 137 ? -3.114 -17.683 -8.390 1.00 52.16 137 GLY A CA 1
ATOM 1041 C C . GLY A 1 137 ? -3.605 -18.051 -9.794 1.00 52.16 137 GLY A C 1
ATOM 1042 O O . GLY A 1 137 ? -3.352 -17.312 -10.739 1.00 52.16 137 GLY A O 1
ATOM 1043 N N . PRO A 1 138 ? -4.400 -19.124 -9.970 1.00 47.19 138 PRO A N 1
ATOM 1044 C CA . PRO A 1 138 ? -4.915 -19.541 -11.285 1.00 47.19 138 PRO A CA 1
ATOM 1045 C C . PRO A 1 138 ? -5.815 -18.503 -11.990 1.00 47.19 138 PRO A C 1
ATOM 1047 O O . PRO A 1 138 ? -6.289 -18.757 -13.093 1.00 47.19 138 PRO A O 1
ATOM 1050 N N . TRP A 1 139 ? -6.066 -17.360 -11.349 1.00 54.06 139 TRP A N 1
ATOM 1051 C CA . TRP A 1 139 ? -6.896 -16.256 -11.826 1.00 54.06 139 TRP A CA 1
ATOM 1052 C C . TRP A 1 139 ? -6.198 -14.892 -11.708 1.00 54.06 139 TRP A C 1
ATOM 1054 O O . TRP A 1 139 ? -6.864 -13.877 -11.874 1.00 54.06 139 TRP A O 1
ATOM 1064 N N . VAL A 1 140 ? -4.901 -14.856 -11.376 1.00 55.47 140 VAL A N 1
ATOM 1065 C CA . VAL A 1 140 ? -4.150 -13.617 -11.132 1.00 55.47 140 VAL A CA 1
ATOM 1066 C C . VAL A 1 140 ? -2.860 -13.662 -11.946 1.00 55.47 140 VAL A C 1
ATOM 1068 O O . VAL A 1 140 ? -1.951 -14.417 -11.624 1.00 55.47 140 VAL A O 1
ATOM 1071 N N . THR A 1 141 ? -2.799 -12.872 -13.014 1.00 68.25 141 THR A N 1
ATOM 1072 C CA . THR A 1 141 ? -1.572 -12.582 -13.767 1.00 68.25 141 THR A CA 1
ATOM 1073 C C . THR A 1 141 ? -0.920 -11.352 -13.139 1.00 68.25 141 THR A C 1
ATOM 1075 O O . THR A 1 141 ? -1.381 -10.231 -13.368 1.00 68.25 141 THR A O 1
ATOM 1078 N N . GLY A 1 142 ? 0.079 -11.540 -12.274 1.00 77.88 142 GLY A N 1
ATOM 1079 C CA . GLY A 1 142 ? 0.765 -10.425 -11.620 1.00 77.88 142 GLY A CA 1
ATOM 1080 C C . GLY A 1 142 ? 1.414 -10.779 -10.285 1.00 77.88 142 GLY A C 1
ATOM 1081 O O . GLY A 1 142 ? 1.207 -11.850 -9.727 1.00 77.88 142 GLY A O 1
ATOM 1082 N N . ILE A 1 143 ? 2.183 -9.838 -9.745 1.00 85.25 143 ILE A N 1
ATOM 1083 C CA . ILE A 1 143 ? 2.907 -10.006 -8.484 1.00 85.25 143 ILE A CA 1
ATOM 1084 C C . ILE A 1 143 ? 2.016 -9.521 -7.340 1.00 85.25 143 ILE A C 1
ATOM 1086 O O . ILE A 1 143 ? 1.720 -8.329 -7.240 1.00 85.25 143 ILE A O 1
ATOM 1090 N N . GLU A 1 144 ? 1.630 -10.429 -6.442 1.00 88.31 144 GLU A N 1
ATOM 1091 C CA . GLU A 1 144 ? 0.977 -10.072 -5.182 1.00 88.31 144 GLU A CA 1
ATOM 1092 C C . GLU A 1 144 ? 1.963 -10.150 -4.014 1.00 88.31 144 GLU A C 1
ATOM 1094 O O . GLU A 1 144 ? 2.576 -11.184 -3.727 1.00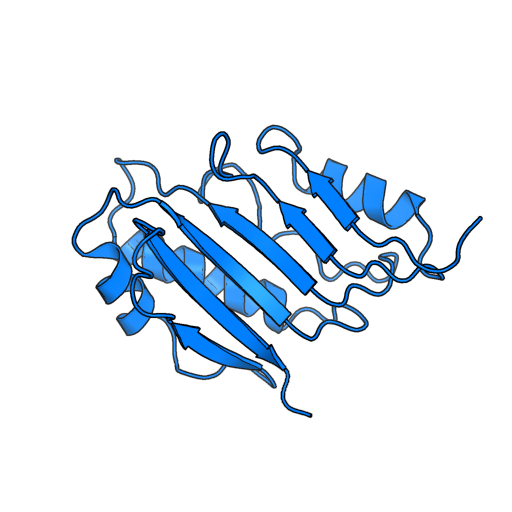 88.31 144 GLU A O 1
ATOM 1099 N N . MET A 1 145 ? 2.076 -9.041 -3.291 1.00 90.56 145 MET A N 1
ATOM 1100 C CA . MET A 1 145 ? 2.881 -8.926 -2.088 1.00 90.56 145 MET A CA 1
ATOM 1101 C C . MET A 1 145 ? 2.010 -8.542 -0.897 1.00 90.56 145 MET A C 1
ATOM 1103 O O . MET A 1 145 ? 1.144 -7.669 -0.975 1.00 90.56 145 MET A O 1
ATOM 1107 N N . ARG A 1 146 ? 2.287 -9.170 0.246 1.00 93.19 146 ARG A N 1
ATOM 1108 C CA . ARG A 1 146 ? 1.593 -8.922 1.508 1.00 93.19 146 ARG A CA 1
ATOM 1109 C C . ARG A 1 146 ? 2.583 -8.619 2.615 1.00 93.19 146 ARG A C 1
ATOM 1111 O O . ARG A 1 146 ? 3.478 -9.419 2.871 1.00 93.19 146 ARG A O 1
ATOM 1118 N N . ALA A 1 147 ? 2.364 -7.519 3.323 1.00 94.00 147 ALA A N 1
ATOM 1119 C CA . ALA A 1 147 ? 2.995 -7.242 4.606 1.00 94.00 147 ALA A CA 1
ATOM 1120 C C . ALA A 1 147 ? 1.951 -7.413 5.713 1.00 94.00 147 ALA A C 1
ATOM 1122 O O . ALA A 1 147 ? 0.918 -6.743 5.695 1.00 94.00 147 ALA A O 1
ATOM 1123 N N . ILE A 1 148 ? 2.193 -8.318 6.660 1.00 94.81 148 ILE A N 1
ATOM 1124 C CA . ILE A 1 148 ? 1.251 -8.645 7.740 1.00 94.81 148 ILE A CA 1
ATOM 1125 C C . ILE A 1 148 ? 1.907 -8.342 9.080 1.00 94.81 148 ILE A C 1
ATOM 1127 O O . ILE A 1 148 ? 3.004 -8.822 9.365 1.00 94.81 148 ILE A O 1
ATOM 1131 N N . ARG A 1 149 ? 1.222 -7.559 9.915 1.00 93.69 149 ARG A N 1
ATOM 1132 C CA . ARG A 1 149 ? 1.701 -7.201 11.246 1.00 93.69 149 ARG A CA 1
ATOM 1133 C C . ARG A 1 149 ? 1.685 -8.415 12.161 1.00 93.69 149 ARG A C 1
ATOM 1135 O O . ARG A 1 149 ? 0.692 -9.137 12.247 1.00 93.69 149 ARG A O 1
ATOM 1142 N N . ARG A 1 150 ? 2.768 -8.590 12.903 1.00 88.38 150 ARG A N 1
ATOM 1143 C CA . ARG A 1 150 ? 2.883 -9.601 13.947 1.00 88.38 150 ARG A CA 1
ATOM 1144 C C . ARG A 1 150 ? 2.034 -9.213 15.155 1.00 88.38 150 ARG A C 1
ATOM 1146 O O . ARG A 1 150 ? 2.063 -8.068 15.602 1.00 88.38 150 ARG A O 1
ATOM 1153 N N . SER A 1 151 ? 1.273 -10.182 15.655 1.00 73.19 151 SER A N 1
ATOM 1154 C CA . SER A 1 151 ? 0.486 -10.094 16.891 1.00 73.19 151 SER A CA 1
ATOM 1155 C C . SER A 1 151 ? 1.343 -10.245 18.139 1.00 73.19 151 SER A C 1
ATOM 1157 O O . SER A 1 151 ? 2.224 -11.139 18.100 1.00 73.19 151 SER A O 1
#

pLDDT: mean 87.43, std 9.84, range [47.19, 96.19]